Protein AF-A0A9Q4EVY6-F1 (afdb_monomer)

Mean predicted aligned error: 2.65 Å

Organism: NCBI:txid483913

Sequence (69 aa):
AAVGEKTARRLETHNVSVDVMPKDYIAEQLAEALKQHAEPAERITVIKGNLSRDVIKQELVPLGFEVKE

Structure (mmCIF, N/CA/C/O backbone):
data_AF-A0A9Q4EVY6-F1
#
_entry.id   AF-A0A9Q4EVY6-F1
#
loop_
_atom_site.group_PDB
_atom_site.id
_atom_site.type_symbol
_atom_site.label_atom_id
_atom_site.label_alt_id
_atom_site.label_comp_id
_atom_site.label_asym_id
_atom_site.label_entity_id
_atom_site.label_seq_id
_atom_site.pdbx_PDB_ins_code
_atom_site.Cartn_x
_atom_site.Cartn_y
_atom_site.Cartn_z
_atom_site.occupancy
_atom_site.B_iso_or_equiv
_atom_site.auth_seq_id
_atom_site.auth_comp_id
_atom_site.auth_asym_id
_atom_site.auth_atom_id
_atom_site.pdbx_PDB_model_num
ATOM 1 N N . ALA A 1 1 ? -1.241 0.058 -5.541 1.00 93.69 1 ALA A N 1
ATOM 2 C CA . ALA A 1 1 ? 0.092 0.353 -4.968 1.00 93.69 1 ALA A CA 1
ATOM 3 C C . ALA A 1 1 ? 1.046 -0.818 -5.202 1.00 93.69 1 ALA A C 1
ATOM 5 O O . ALA A 1 1 ? 0.578 -1.948 -5.305 1.00 93.69 1 ALA A O 1
ATOM 6 N N . ALA A 1 2 ? 2.355 -0.577 -5.280 1.00 96.88 2 ALA A N 1
ATOM 7 C CA . ALA A 1 2 ? 3.368 -1.626 -5.420 1.00 96.88 2 ALA A CA 1
ATOM 8 C C . ALA A 1 2 ? 4.610 -1.297 -4.588 1.00 96.88 2 ALA A C 1
ATOM 10 O O . ALA A 1 2 ? 4.949 -0.131 -4.420 1.00 96.88 2 ALA A O 1
ATOM 11 N N . VAL A 1 3 ? 5.313 -2.322 -4.096 1.00 95.69 3 VAL A N 1
ATOM 12 C CA . VAL A 1 3 ? 6.525 -2.106 -3.290 1.00 95.69 3 VAL A CA 1
ATOM 13 C C . VAL A 1 3 ? 7.684 -1.553 -4.122 1.00 95.69 3 VAL A C 1
ATOM 15 O O . VAL A 1 3 ? 8.480 -0.800 -3.593 1.00 95.69 3 VAL A O 1
ATOM 18 N N . GLY A 1 4 ? 7.783 -1.879 -5.413 1.00 96.12 4 GLY A N 1
ATOM 19 C CA . GLY A 1 4 ? 8.861 -1.376 -6.264 1.00 96.12 4 GLY A CA 1
ATOM 20 C C . GLY A 1 4 ? 8.648 -1.620 -7.753 1.00 96.12 4 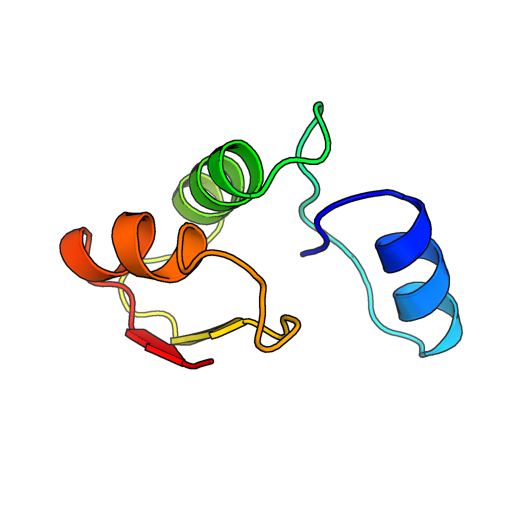GLY A C 1
ATOM 21 O O . GLY A 1 4 ? 7.706 -2.308 -8.159 1.00 96.12 4 GLY A O 1
ATOM 22 N N . GLU A 1 5 ? 9.563 -1.084 -8.565 1.00 96.62 5 GLU A N 1
ATOM 23 C CA . GLU A 1 5 ? 9.407 -0.976 -10.025 1.00 96.62 5 GLU A CA 1
ATOM 24 C C . GLU A 1 5 ? 9.135 -2.310 -10.723 1.00 96.62 5 GLU A C 1
ATOM 26 O O . GLU A 1 5 ? 8.340 -2.376 -11.657 1.00 96.62 5 GLU A O 1
ATOM 31 N N . LYS A 1 6 ? 9.780 -3.399 -10.285 1.00 96.12 6 LYS A N 1
ATOM 32 C CA . LYS A 1 6 ? 9.587 -4.724 -10.898 1.00 96.12 6 LYS A CA 1
ATOM 33 C C . LYS A 1 6 ? 8.149 -5.214 -10.733 1.00 96.12 6 LYS A C 1
ATOM 35 O O . LYS A 1 6 ? 7.573 -5.749 -11.678 1.00 96.12 6 LYS A O 1
ATOM 40 N N . THR A 1 7 ? 7.575 -5.011 -9.549 1.00 96.25 7 THR A N 1
ATOM 41 C CA . THR A 1 7 ? 6.177 -5.346 -9.269 1.00 96.25 7 THR A CA 1
ATOM 42 C C . THR A 1 7 ? 5.248 -4.432 -10.057 1.00 96.25 7 THR A C 1
ATOM 44 O O . THR A 1 7 ? 4.310 -4.931 -10.670 1.00 96.25 7 THR A O 1
ATOM 47 N N . ALA A 1 8 ? 5.541 -3.128 -10.114 1.00 97.06 8 ALA A N 1
ATOM 48 C CA . ALA A 1 8 ? 4.740 -2.166 -10.870 1.00 97.06 8 ALA A CA 1
ATOM 49 C C . ALA A 1 8 ? 4.679 -2.504 -12.366 1.00 97.06 8 ALA A C 1
ATOM 51 O O . ALA A 1 8 ? 3.592 -2.695 -12.903 1.00 97.06 8 ALA A O 1
ATOM 52 N N . ARG A 1 9 ? 5.832 -2.739 -13.004 1.00 97.44 9 ARG A N 1
ATOM 53 C CA . ARG A 1 9 ? 5.894 -3.171 -14.410 1.00 97.44 9 ARG A CA 1
ATOM 54 C C . ARG A 1 9 ? 5.115 -4.460 -14.648 1.00 97.44 9 ARG A C 1
ATOM 56 O O . ARG A 1 9 ? 4.468 -4.607 -15.676 1.00 97.44 9 ARG A O 1
ATOM 63 N N . ARG A 1 10 ? 5.156 -5.415 -13.709 1.00 97.38 10 ARG A N 1
ATOM 64 C CA . ARG A 1 10 ? 4.386 -6.660 -13.842 1.00 97.38 10 ARG A CA 1
ATOM 65 C C . ARG A 1 10 ? 2.881 -6.397 -13.761 1.00 97.38 10 ARG A C 1
ATOM 67 O O . ARG A 1 10 ? 2.147 -6.954 -14.569 1.00 97.38 10 ARG A O 1
ATOM 74 N N . LEU A 1 11 ? 2.430 -5.555 -12.834 1.00 97.38 11 LEU A N 1
ATOM 75 C CA . LEU A 1 11 ? 1.025 -5.150 -12.723 1.00 97.38 11 LEU A CA 1
ATOM 76 C C . LEU A 1 11 ? 0.526 -4.446 -13.995 1.00 97.38 11 LEU A C 1
ATOM 78 O O . LEU A 1 11 ? -0.552 -4.780 -14.484 1.00 97.38 11 LEU A O 1
ATOM 82 N N . GLU A 1 12 ? 1.344 -3.584 -14.601 1.00 96.50 12 GLU A N 1
ATOM 83 C CA . GLU A 1 12 ? 1.022 -2.917 -15.870 1.00 96.50 12 GLU A CA 1
ATOM 84 C C . GLU A 1 12 ? 0.788 -3.917 -17.013 1.00 96.50 12 GLU A C 1
ATOM 86 O O . GLU A 1 12 ? -0.158 -3.755 -17.783 1.00 96.50 12 GLU A O 1
ATOM 91 N N . THR A 1 13 ? 1.568 -5.009 -17.088 1.00 97.56 13 THR A N 1
ATOM 92 C CA . THR A 1 13 ? 1.320 -6.081 -18.082 1.00 97.56 13 THR A CA 1
ATOM 93 C C . THR A 1 13 ? -0.024 -6.793 -17.902 1.00 97.56 13 THR A C 1
ATOM 95 O O . THR A 1 13 ? -0.488 -7.465 -18.818 1.00 97.56 13 THR A O 1
ATOM 98 N N . HIS A 1 14 ? -0.652 -6.635 -16.736 1.00 97.06 14 HIS A N 1
ATOM 99 C CA . HIS A 1 14 ? -1.984 -7.139 -16.410 1.00 97.06 14 HIS A CA 1
ATOM 100 C C . HIS A 1 14 ? -3.049 -6.027 -16.388 1.00 97.06 14 HIS A C 1
ATOM 102 O O . HIS A 1 14 ? -4.120 -6.226 -15.821 1.00 97.06 14 HIS A O 1
ATOM 108 N N . ASN A 1 15 ? -2.767 -4.863 -16.989 1.00 97.38 15 ASN A N 1
ATOM 109 C CA . ASN A 1 15 ? -3.659 -3.700 -17.038 1.00 97.38 15 ASN A CA 1
ATOM 110 C C . ASN A 1 15 ? -4.049 -3.143 -15.655 1.00 97.38 15 ASN A C 1
ATOM 112 O O . ASN A 1 15 ? -5.105 -2.530 -15.510 1.00 97.38 15 ASN A O 1
ATOM 116 N N . VAL A 1 16 ? -3.194 -3.329 -14.645 1.00 96.88 16 VAL A N 1
ATOM 117 C CA . VAL A 1 16 ? -3.374 -2.763 -13.302 1.00 96.88 16 VAL A CA 1
ATOM 118 C C . VAL A 1 16 ? -2.445 -1.562 -13.136 1.00 96.88 16 VAL A C 1
ATOM 120 O O . VAL A 1 16 ? -1.225 -1.708 -13.220 1.00 96.88 16 VAL A O 1
ATOM 123 N N . SER A 1 17 ? -3.014 -0.379 -12.890 1.00 96.19 17 SER A N 1
ATOM 124 C CA . SER A 1 17 ? -2.249 0.840 -12.616 1.00 96.19 17 SER A CA 1
ATOM 125 C C . SER A 1 17 ? -1.659 0.835 -11.205 1.00 96.19 17 SER A C 1
ATOM 127 O O . SER A 1 17 ? -2.200 0.241 -10.268 1.00 96.19 17 SER A O 1
ATOM 129 N N . VAL A 1 18 ? -0.520 1.509 -11.047 1.00 96.00 18 VAL A N 1
ATOM 130 C CA . VAL A 1 18 ? 0.132 1.700 -9.750 1.00 96.00 18 VAL A CA 1
ATOM 131 C C . VAL A 1 18 ? 0.230 3.184 -9.451 1.00 96.00 18 VAL A C 1
ATOM 133 O O . VAL A 1 18 ? 1.088 3.871 -9.989 1.00 96.00 18 VAL A O 1
ATOM 136 N N . ASP A 1 19 ? -0.618 3.648 -8.538 1.00 94.44 19 ASP A N 1
ATOM 137 C CA . ASP A 1 19 ? -0.662 5.067 -8.157 1.00 94.44 19 ASP A CA 1
ATOM 138 C C . ASP A 1 19 ? 0.307 5.409 -7.015 1.00 94.44 19 ASP A C 1
ATOM 140 O O . ASP A 1 19 ? 0.712 6.553 -6.843 1.00 94.44 19 ASP A O 1
ATOM 144 N N . VAL A 1 20 ? 0.703 4.401 -6.231 1.00 94.88 20 VAL A N 1
ATOM 145 C CA . VAL A 1 20 ? 1.525 4.563 -5.025 1.00 94.88 20 VAL A CA 1
ATOM 146 C C . VAL A 1 20 ? 2.686 3.573 -5.045 1.00 94.88 20 VAL A C 1
ATOM 148 O O . VAL A 1 20 ? 2.471 2.360 -5.163 1.00 94.88 20 VAL A O 1
ATOM 151 N N . MET A 1 21 ? 3.906 4.089 -4.894 1.00 95.38 21 MET A N 1
ATOM 152 C CA . MET A 1 21 ? 5.143 3.318 -4.748 1.00 95.38 21 MET A CA 1
ATOM 153 C C . MET A 1 21 ? 6.111 4.064 -3.808 1.00 95.38 21 MET A C 1
ATOM 155 O O . MET A 1 21 ? 6.290 5.272 -3.975 1.00 95.38 21 MET A O 1
ATOM 159 N N . PRO A 1 22 ? 6.731 3.390 -2.820 1.00 95.00 22 PRO A N 1
ATO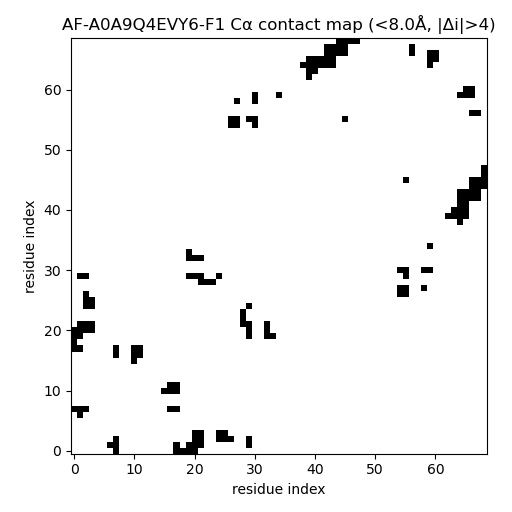M 160 C CA . PRO A 1 22 ? 7.708 4.015 -1.931 1.00 95.00 22 PRO A CA 1
ATOM 161 C C . PRO A 1 22 ? 9.037 4.276 -2.650 1.00 95.00 22 PRO A C 1
ATOM 163 O O . PRO A 1 22 ? 9.351 3.628 -3.648 1.00 95.00 22 PRO A O 1
ATOM 166 N N . LYS A 1 23 ? 9.853 5.185 -2.104 1.00 91.50 23 LYS A N 1
ATOM 167 C CA . LYS A 1 23 ? 11.166 5.537 -2.672 1.00 91.50 23 LYS A CA 1
ATOM 168 C C . LYS A 1 23 ? 12.204 4.436 -2.471 1.00 91.50 23 LYS A C 1
ATOM 170 O O . LYS A 1 23 ? 12.919 4.102 -3.408 1.00 91.50 23 LYS A O 1
ATOM 175 N N . ASP A 1 24 ? 12.249 3.856 -1.273 1.00 94.25 24 ASP A N 1
ATOM 176 C CA . ASP A 1 24 ? 13.290 2.887 -0.902 1.00 94.25 24 ASP A CA 1
ATOM 177 C C . ASP A 1 24 ? 12.867 1.430 -1.127 1.00 94.25 24 ASP A C 1
ATOM 179 O O . ASP A 1 24 ? 13.569 0.497 -0.744 1.00 94.25 24 ASP A O 1
ATOM 183 N N . TYR A 1 25 ? 11.713 1.216 -1.758 1.00 94.50 25 TYR A N 1
ATOM 184 C CA . TYR A 1 25 ? 11.194 -0.106 -2.100 1.00 94.50 25 TYR A CA 1
ATOM 185 C C . TYR A 1 25 ? 11.040 -1.081 -0.918 1.00 94.50 25 TYR A C 1
ATOM 187 O O . TYR A 1 25 ? 11.210 -2.293 -1.069 1.00 94.50 25 TYR A O 1
ATOM 195 N N . ILE A 1 26 ? 10.681 -0.555 0.258 1.00 94.81 26 ILE A N 1
ATOM 196 C CA . ILE A 1 26 ? 10.430 -1.327 1.486 1.00 94.81 26 ILE A CA 1
ATOM 197 C C . ILE A 1 26 ? 8.976 -1.209 1.959 1.00 94.81 26 ILE A C 1
ATOM 199 O O . ILE A 1 26 ? 8.267 -0.258 1.624 1.00 94.81 26 ILE A O 1
ATOM 203 N N . ALA A 1 27 ? 8.529 -2.189 2.749 1.00 94.38 27 ALA A N 1
ATOM 204 C CA . ALA A 1 27 ? 7.142 -2.289 3.203 1.00 94.38 27 ALA A CA 1
ATOM 205 C C . ALA A 1 27 ? 6.756 -1.157 4.166 1.00 94.38 27 ALA A C 1
ATOM 207 O O . ALA A 1 27 ? 5.661 -0.622 4.058 1.00 94.38 27 ALA A O 1
ATOM 208 N N . GLU A 1 28 ? 7.671 -0.759 5.046 1.00 95.81 28 GLU A N 1
ATOM 209 C CA . GLU A 1 28 ? 7.495 0.311 6.030 1.00 95.81 28 GLU A CA 1
ATOM 210 C C . GLU A 1 28 ? 7.149 1.638 5.323 1.00 95.81 28 GLU A C 1
ATOM 212 O O . GLU A 1 28 ? 6.159 2.297 5.625 1.00 95.81 28 GLU A O 1
ATOM 217 N N . GLN A 1 29 ? 7.890 1.993 4.268 1.00 96.56 29 GLN A N 1
ATOM 218 C CA . GLN A 1 29 ? 7.576 3.191 3.484 1.00 96.56 29 GLN A CA 1
ATOM 219 C C . GLN A 1 29 ? 6.321 3.047 2.626 1.00 96.56 29 GLN A C 1
ATOM 221 O O . GLN A 1 29 ? 5.653 4.043 2.357 1.00 96.56 29 GLN A O 1
ATOM 226 N N . LEU A 1 30 ? 5.998 1.835 2.167 1.00 95.94 30 LEU A N 1
ATOM 227 C CA . LEU A 1 30 ? 4.738 1.610 1.467 1.00 95.94 30 LEU A CA 1
ATOM 228 C C . LEU A 1 30 ? 3.552 1.833 2.415 1.00 95.94 30 LEU A C 1
ATOM 230 O O . LEU A 1 30 ? 2.572 2.440 1.998 1.00 95.94 30 LEU A O 1
ATOM 234 N N . ALA A 1 31 ? 3.647 1.400 3.676 1.00 95.25 31 ALA A N 1
ATOM 235 C CA . ALA A 1 31 ? 2.635 1.683 4.689 1.00 95.25 31 ALA A CA 1
ATOM 236 C C . ALA A 1 31 ? 2.482 3.192 4.914 1.00 95.25 31 ALA A C 1
ATOM 238 O O . ALA A 1 31 ? 1.360 3.687 4.871 1.00 95.25 31 ALA A O 1
ATOM 239 N N . GLU A 1 32 ? 3.581 3.937 5.061 1.00 95.25 32 GLU A N 1
ATOM 240 C CA . GLU A 1 32 ? 3.532 5.405 5.161 1.00 95.25 32 GLU A CA 1
ATOM 241 C C . GLU A 1 32 ? 2.877 6.063 3.942 1.00 95.25 32 GLU A C 1
ATOM 243 O O . GLU A 1 32 ? 2.025 6.940 4.081 1.00 95.25 32 GLU A O 1
ATOM 248 N N . ALA A 1 33 ? 3.212 5.609 2.734 1.00 93.88 33 ALA A N 1
ATOM 249 C CA . ALA A 1 33 ? 2.598 6.132 1.522 1.00 93.88 33 ALA A CA 1
ATOM 250 C C . ALA A 1 33 ? 1.089 5.828 1.469 1.00 93.88 33 ALA A C 1
ATOM 252 O O . ALA A 1 33 ? 0.310 6.688 1.063 1.00 93.88 33 ALA A O 1
ATOM 253 N N . LEU A 1 34 ? 0.661 4.645 1.921 1.00 93.69 34 LEU A N 1
ATOM 254 C CA . LEU A 1 34 ? -0.756 4.280 2.011 1.00 93.69 34 LEU A CA 1
ATOM 255 C C . LEU A 1 34 ? -1.510 5.139 3.034 1.00 93.69 34 LEU A C 1
ATOM 257 O O . LEU A 1 34 ? -2.604 5.593 2.720 1.00 93.69 34 LEU A O 1
ATOM 261 N N . LYS A 1 35 ? -0.914 5.443 4.197 1.00 92.19 35 LYS A N 1
ATOM 262 C CA . LYS A 1 35 ? -1.514 6.342 5.209 1.00 92.19 35 LYS A CA 1
ATOM 263 C C . LYS A 1 35 ? -1.833 7.732 4.651 1.00 92.19 35 LYS A C 1
ATOM 265 O O . LYS A 1 35 ? -2.738 8.391 5.143 1.00 92.19 35 LYS A O 1
ATOM 270 N N . GLN A 1 36 ? -1.077 8.185 3.650 1.00 91.44 36 GLN A N 1
ATOM 271 C CA . GLN A 1 36 ? -1.273 9.488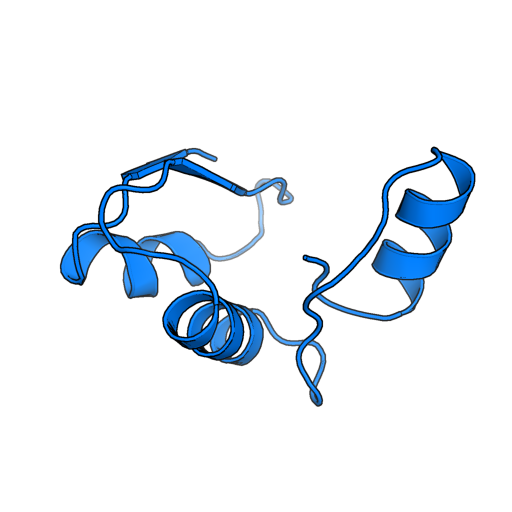 3.007 1.00 91.44 36 GLN A CA 1
ATOM 272 C C . GLN A 1 36 ? -2.294 9.465 1.861 1.00 91.44 36 GLN A C 1
ATOM 274 O O . GLN A 1 36 ? -2.727 10.531 1.435 1.00 91.44 36 GLN A O 1
ATOM 279 N N . HIS A 1 37 ? -2.638 8.284 1.337 1.00 87.38 37 HIS A N 1
ATOM 280 C CA . HIS A 1 37 ? -3.462 8.141 0.130 1.00 87.38 37 HIS A CA 1
ATOM 281 C C . HIS A 1 37 ? -4.809 7.450 0.366 1.00 87.38 37 HIS A C 1
ATOM 283 O O . HIS A 1 37 ? -5.687 7.584 -0.479 1.00 87.38 37 HIS A O 1
ATOM 289 N N . ALA A 1 38 ? -4.961 6.701 1.459 1.00 86.69 38 ALA A N 1
ATOM 290 C CA . ALA A 1 38 ? -6.167 5.944 1.778 1.00 86.69 38 ALA A CA 1
ATOM 291 C C . ALA A 1 38 ? -6.856 6.505 3.027 1.00 86.69 38 ALA A C 1
ATOM 293 O O . ALA A 1 38 ? -6.200 6.945 3.973 1.00 86.69 38 ALA A O 1
ATOM 294 N N . GLU A 1 39 ? -8.183 6.424 3.054 1.00 87.38 39 GLU A N 1
ATOM 295 C CA . GLU A 1 39 ? -8.985 6.790 4.222 1.00 87.38 39 GLU A CA 1
ATOM 296 C C . GLU A 1 39 ? -9.103 5.605 5.198 1.00 87.38 39 GLU A C 1
ATOM 298 O O . GLU A 1 39 ? -9.231 4.462 4.753 1.00 87.38 39 GLU A O 1
ATOM 303 N N . PRO A 1 40 ? -9.144 5.822 6.528 1.00 79.56 40 PRO A N 1
ATOM 304 C CA . PRO A 1 40 ? -9.215 4.732 7.508 1.00 79.56 40 PRO A CA 1
ATOM 305 C C . PRO A 1 40 ? -10.399 3.769 7.335 1.00 79.56 40 PRO A C 1
ATOM 307 O O . PRO A 1 40 ? -10.320 2.623 7.754 1.00 79.56 40 PRO A O 1
ATOM 310 N N . ALA A 1 41 ? -11.503 4.197 6.717 1.00 81.25 41 ALA A N 1
ATOM 311 C CA . ALA A 1 41 ? -12.654 3.329 6.454 1.00 81.25 41 ALA A CA 1
ATOM 312 C C . ALA A 1 41 ? -12.468 2.405 5.231 1.00 81.25 41 ALA A C 1
ATOM 314 O O . ALA A 1 41 ? -13.333 1.571 4.949 1.00 81.25 41 ALA A O 1
ATOM 315 N N . GLU A 1 42 ? -11.378 2.559 4.477 1.00 83.56 42 GLU A N 1
ATOM 316 C CA . GLU A 1 42 ? -11.118 1.767 3.283 1.00 83.56 42 GLU A CA 1
ATOM 317 C C . GLU A 1 42 ? -10.590 0.370 3.608 1.00 83.56 42 GLU A C 1
ATOM 319 O O . GLU A 1 42 ? -9.838 0.134 4.559 1.00 83.56 42 GLU A O 1
ATOM 324 N N . ARG A 1 43 ? -10.979 -0.579 2.752 1.00 91.69 43 ARG A N 1
ATOM 325 C CA . ARG A 1 43 ? -10.511 -1.962 2.808 1.00 91.69 43 ARG A CA 1
ATOM 326 C C . ARG A 1 43 ? -9.260 -2.125 1.969 1.00 91.69 43 ARG A C 1
ATOM 328 O O . ARG A 1 43 ? -9.284 -1.905 0.759 1.00 91.69 43 ARG A O 1
ATOM 335 N N . ILE A 1 44 ? -8.196 -2.608 2.592 1.00 94.12 44 ILE A N 1
ATOM 336 C CA . ILE A 1 44 ? -6.901 -2.827 1.956 1.00 94.12 44 ILE A CA 1
ATOM 337 C C . ILE A 1 44 ? -6.634 -4.329 1.879 1.00 94.12 44 ILE A C 1
ATOM 339 O O . ILE A 1 44 ? -6.659 -5.030 2.885 1.00 94.12 44 ILE A O 1
ATOM 343 N N . THR A 1 45 ? -6.358 -4.836 0.674 1.00 95.62 45 THR A N 1
ATOM 344 C CA . THR A 1 45 ? -5.892 -6.218 0.469 1.00 95.62 45 THR A CA 1
ATOM 345 C C . THR A 1 45 ? -4.408 -6.218 0.127 1.00 95.62 45 THR A C 1
ATOM 347 O O . THR A 1 45 ? -3.988 -5.557 -0.823 1.00 95.62 45 THR A O 1
ATOM 350 N N . VAL A 1 46 ? -3.614 -6.970 0.884 1.00 94.94 46 VAL A N 1
ATOM 351 C CA . VAL A 1 46 ? -2.158 -7.040 0.751 1.00 94.94 46 VAL A CA 1
ATOM 352 C C . VAL A 1 46 ? -1.761 -8.406 0.213 1.00 94.94 46 VAL A C 1
ATOM 354 O O . VAL A 1 46 ? -1.822 -9.408 0.911 1.00 94.94 46 VAL A O 1
ATOM 357 N N . ILE A 1 47 ? -1.285 -8.437 -1.031 1.00 94.12 47 ILE A N 1
ATOM 358 C CA . ILE A 1 47 ? -0.761 -9.659 -1.646 1.00 94.12 47 ILE A CA 1
ATOM 359 C C . ILE A 1 47 ? 0.735 -9.756 -1.334 1.00 94.12 47 ILE A C 1
ATOM 361 O O . ILE A 1 47 ? 1.533 -8.970 -1.849 1.00 94.12 47 ILE A O 1
ATOM 365 N N . LYS A 1 48 ? 1.125 -10.726 -0.499 1.00 93.06 48 LYS A N 1
ATOM 366 C CA . LYS A 1 48 ? 2.526 -10.976 -0.118 1.00 93.06 48 LYS A CA 1
ATOM 367 C C . LYS A 1 48 ? 2.857 -12.468 -0.052 1.00 93.06 48 LYS A C 1
ATOM 369 O O . LYS A 1 48 ? 1.972 -13.317 -0.034 1.00 93.06 48 LYS A O 1
ATOM 374 N N . GLY A 1 49 ? 4.151 -12.792 -0.022 1.00 92.75 49 GLY A N 1
ATOM 375 C CA . GLY A 1 49 ? 4.607 -14.164 0.212 1.00 92.75 49 GLY A CA 1
ATOM 376 C C . GLY A 1 49 ? 4.385 -14.591 1.667 1.00 92.75 49 GLY A C 1
ATOM 377 O O . GLY A 1 49 ? 4.361 -13.754 2.567 1.00 92.75 49 GLY A O 1
ATOM 378 N N . ASN A 1 50 ? 4.278 -15.897 1.926 1.00 92.25 50 ASN A N 1
ATOM 379 C CA . ASN A 1 50 ? 4.043 -16.404 3.288 1.00 92.25 50 ASN A CA 1
ATOM 3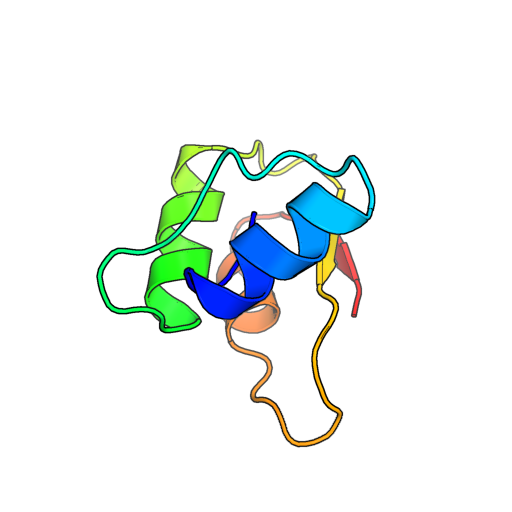80 C C . ASN A 1 50 ? 5.203 -16.118 4.268 1.00 92.25 50 ASN A C 1
ATOM 382 O O . ASN A 1 50 ? 4.968 -16.028 5.465 1.00 92.25 50 ASN A O 1
ATOM 386 N N . LEU A 1 51 ? 6.435 -15.945 3.771 1.00 93.38 51 LEU A N 1
ATOM 387 C CA . LEU A 1 51 ? 7.616 -15.589 4.572 1.00 93.38 51 LEU A CA 1
ATOM 388 C C . LEU A 1 51 ? 7.761 -14.072 4.773 1.00 93.38 51 LEU A C 1
ATOM 390 O O . LEU A 1 51 ? 8.683 -13.619 5.451 1.00 93.38 51 LEU A O 1
ATOM 394 N N . SER A 1 52 ? 6.907 -13.265 4.140 1.00 92.19 52 SER A N 1
ATOM 395 C CA . SER A 1 52 ? 6.970 -11.811 4.241 1.00 92.19 52 SER A CA 1
ATOM 396 C C . SER A 1 52 ? 6.407 -11.339 5.579 1.00 92.19 52 SER A C 1
ATOM 398 O O . SER A 1 52 ? 5.330 -11.764 5.989 1.00 92.19 52 SER A O 1
ATOM 400 N N . ARG A 1 53 ? 7.119 -10.406 6.217 1.00 93.56 53 ARG A N 1
ATOM 401 C CA . ARG A 1 53 ? 6.697 -9.727 7.452 1.00 93.56 53 ARG A CA 1
ATOM 402 C C . ARG A 1 53 ? 5.335 -9.034 7.274 1.00 93.56 53 ARG A C 1
ATOM 404 O O . ARG A 1 53 ? 5.049 -8.521 6.193 1.00 93.56 53 ARG A O 1
ATOM 411 N N . ASP A 1 54 ? 4.556 -8.937 8.350 1.00 94.69 54 ASP A N 1
ATOM 412 C CA . ASP A 1 54 ? 3.203 -8.340 8.371 1.00 94.69 54 ASP A CA 1
ATOM 413 C C . ASP A 1 54 ? 3.216 -6.809 8.560 1.00 94.69 54 ASP A C 1
ATOM 415 O O . ASP A 1 54 ? 2.321 -6.239 9.181 1.00 94.69 54 ASP A O 1
ATOM 419 N N . VAL A 1 55 ? 4.244 -6.123 8.047 1.00 96.06 55 VAL A N 1
ATOM 420 C CA . VAL A 1 55 ? 4.498 -4.690 8.308 1.00 96.06 55 VAL A CA 1
ATOM 421 C C . VAL A 1 55 ? 3.283 -3.820 7.970 1.00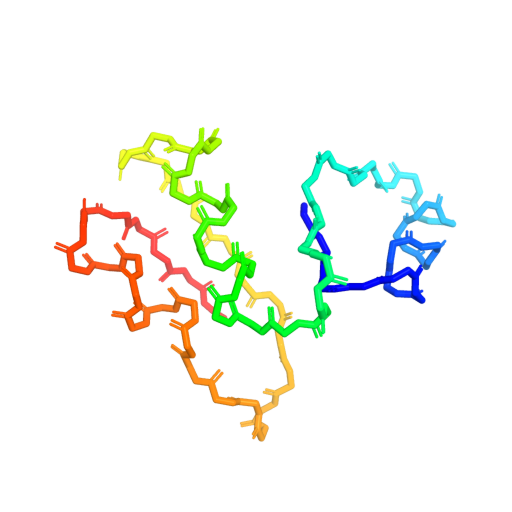 96.06 55 VAL A C 1
ATOM 423 O O . VAL A 1 55 ? 2.833 -3.038 8.799 1.00 96.06 55 VAL A O 1
ATOM 426 N N . ILE A 1 56 ? 2.696 -4.008 6.782 1.00 95.44 56 ILE A N 1
ATOM 427 C CA . ILE A 1 56 ? 1.552 -3.206 6.316 1.00 95.44 56 ILE A CA 1
ATOM 428 C C . ILE A 1 56 ? 0.362 -3.326 7.275 1.00 95.44 56 ILE A C 1
ATOM 430 O O . ILE A 1 56 ? -0.238 -2.327 7.664 1.00 95.44 56 ILE A O 1
ATOM 434 N N . LYS A 1 57 ? 0.040 -4.553 7.692 1.00 95.19 57 LYS A N 1
ATOM 435 C CA . LYS A 1 57 ? -1.054 -4.823 8.623 1.00 95.19 57 LYS A CA 1
ATOM 436 C C . LYS A 1 57 ? -0.769 -4.249 10.008 1.00 95.19 57 LYS A C 1
ATOM 438 O O . LYS A 1 57 ? -1.650 -3.625 10.594 1.00 95.19 57 LYS A O 1
ATOM 443 N N . GLN A 1 58 ? 0.450 -4.439 10.517 1.00 96.50 58 GLN A N 1
ATOM 444 C CA . GLN A 1 58 ? 0.865 -3.936 11.828 1.00 96.50 58 GLN A CA 1
ATOM 445 C C . GLN A 1 58 ? 0.821 -2.409 11.912 1.00 96.50 58 GLN A C 1
ATOM 447 O O . GLN A 1 58 ? 0.512 -1.876 12.973 1.00 96.50 58 GLN A O 1
ATOM 452 N N . GLU A 1 59 ? 1.094 -1.710 10.812 1.00 95.62 59 GLU A N 1
ATOM 453 C CA . GLU A 1 59 ? 1.099 -0.250 10.789 1.00 95.62 59 GLU A CA 1
ATOM 454 C C . GLU A 1 59 ? -0.269 0.384 10.514 1.00 95.62 59 GLU A C 1
ATOM 456 O O . GLU A 1 59 ? -0.551 1.458 11.043 1.00 95.62 59 GLU A O 1
ATOM 461 N N . LEU A 1 60 ? -1.116 -0.242 9.692 1.00 94.75 60 LEU A N 1
ATOM 462 C CA . LEU A 1 60 ? -2.390 0.350 9.266 1.00 94.75 60 LEU A CA 1
ATOM 463 C C . LEU A 1 60 ? -3.565 -0.025 10.176 1.00 94.75 60 LEU A C 1
ATOM 465 O O . LEU A 1 60 ? -4.393 0.829 10.479 1.00 94.75 60 LEU A O 1
ATOM 469 N N . VAL A 1 61 ? -3.647 -1.264 10.672 1.00 95.00 61 VAL A N 1
ATOM 470 C CA . VAL A 1 61 ? -4.781 -1.695 11.516 1.00 95.00 61 VAL A CA 1
ATOM 471 C C . VAL A 1 61 ? -4.955 -0.829 12.778 1.00 95.00 61 VAL A C 1
ATOM 473 O O . VAL A 1 61 ? -6.091 -0.454 13.072 1.00 95.00 61 VAL A O 1
ATOM 476 N N . PRO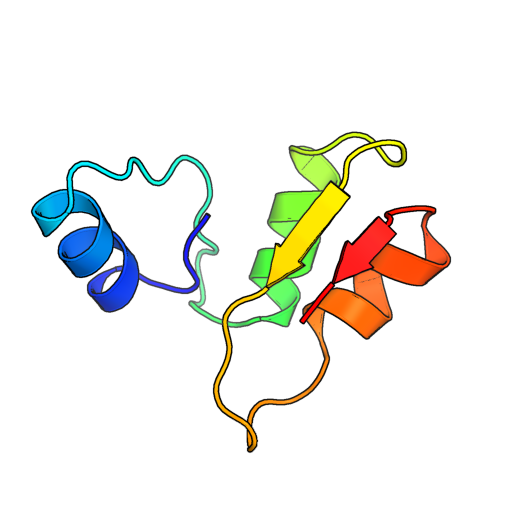 A 1 62 ? -3.890 -0.428 13.508 1.00 94.38 62 PRO A N 1
ATOM 477 C CA . PRO A 1 62 ? -4.032 0.462 14.666 1.00 94.38 62 PRO A CA 1
ATOM 478 C C . PRO A 1 62 ? -4.602 1.848 14.335 1.00 94.38 62 PRO A C 1
ATOM 480 O O . PRO A 1 62 ? -5.080 2.538 15.231 1.00 94.38 62 PRO A O 1
ATOM 483 N N . LEU A 1 63 ? -4.547 2.257 13.065 1.00 93.00 63 LEU A N 1
ATOM 484 C CA . LEU A 1 63 ? -5.058 3.538 12.577 1.00 93.00 63 LEU A CA 1
ATOM 485 C C . LEU A 1 63 ? -6.511 3.443 12.076 1.00 93.00 63 LEU A C 1
ATOM 487 O O . LEU A 1 63 ? -7.065 4.446 11.637 1.00 93.00 63 LEU A O 1
ATOM 491 N N . GLY A 1 64 ? -7.136 2.262 12.161 1.00 92.75 64 GLY A N 1
ATOM 492 C CA . GLY A 1 64 ? -8.545 2.037 11.820 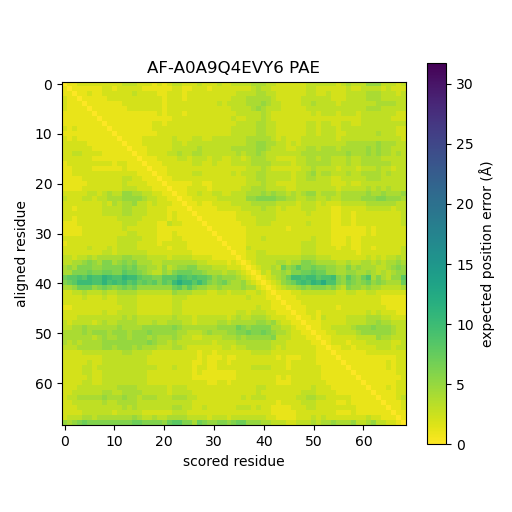1.00 92.75 64 GLY A CA 1
ATOM 493 C C . GLY A 1 64 ? -8.793 1.373 10.465 1.00 92.75 64 GLY A C 1
ATOM 494 O O . GLY A 1 64 ? -9.937 1.027 10.188 1.00 92.75 64 GLY A O 1
ATOM 495 N N . PHE A 1 65 ? -7.749 1.137 9.666 1.00 94.38 65 PHE A N 1
ATOM 496 C CA . PHE A 1 65 ? -7.866 0.492 8.355 1.00 94.38 65 PHE A CA 1
ATOM 497 C C . PHE A 1 65 ? -8.252 -0.988 8.465 1.00 94.38 65 PHE A C 1
ATOM 499 O O . PHE A 1 65 ? -7.699 -1.738 9.278 1.00 94.38 65 PHE A O 1
ATOM 506 N N . GLU A 1 66 ? -9.134 -1.448 7.575 1.00 94.00 66 GLU A N 1
ATOM 507 C CA . GLU A 1 66 ? -9.472 -2.868 7.447 1.00 94.00 66 GLU A CA 1
ATOM 508 C C . GLU A 1 66 ? -8.482 -3.547 6.485 1.00 94.00 66 GLU A C 1
ATOM 510 O O . GLU A 1 66 ? -8.601 -3.424 5.265 1.00 94.00 66 GLU A O 1
ATOM 515 N N . VAL A 1 67 ? -7.491 -4.268 7.024 1.00 94.94 67 VAL A N 1
ATOM 516 C CA . VAL A 1 67 ? -6.448 -4.936 6.224 1.00 94.94 67 VAL A CA 1
ATOM 517 C C . VAL A 1 67 ? -6.668 -6.449 6.151 1.00 94.94 67 VAL A C 1
ATOM 519 O O . VAL A 1 67 ? -6.742 -7.128 7.179 1.00 94.94 67 VAL A O 1
ATOM 522 N N . LYS A 1 68 ? -6.690 -6.986 4.928 1.00 94.94 68 LYS A N 1
ATOM 523 C CA . LYS A 1 68 ? -6.734 -8.420 4.616 1.00 94.94 68 LYS A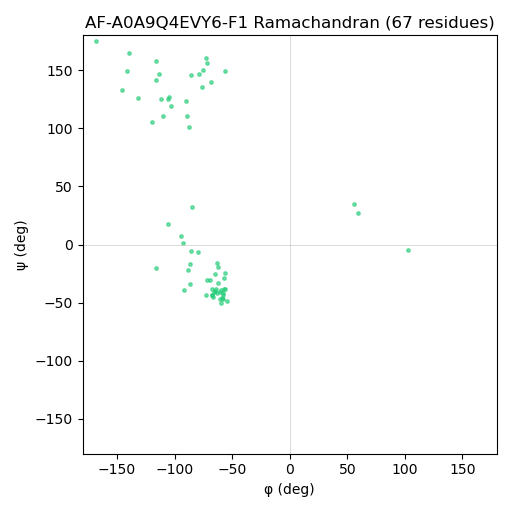 CA 1
ATOM 524 C C . LYS A 1 68 ? -5.460 -8.854 3.885 1.00 94.94 68 LYS A C 1
ATOM 526 O O . LYS A 1 68 ? -4.964 -8.120 3.037 1.00 94.94 68 LYS A O 1
ATOM 531 N N . GLU A 1 69 ? -4.961 -10.046 4.195 1.00 91.31 69 GLU A N 1
ATOM 532 C CA . GLU A 1 69 ? -3.775 -10.670 3.579 1.00 91.31 69 GLU A CA 1
ATOM 533 C C . GLU A 1 69 ? -4.151 -11.980 2.880 1.00 91.31 69 GLU A C 1
ATOM 535 O O . GLU A 1 69 ? -5.123 -12.629 3.342 1.00 91.31 69 GLU A O 1
#

Radius of gyration: 11.72 Å; Cα contacts (8 Å, |Δi|>4): 86; chains: 1; bounding box: 26×26×33 Å

Secondary structure (DSSP, 8-state):
--SSHHHHHHHHTTT-------SS--HHHHHHHHHHHS-TTSEEE----TTS--HHHHHHGGGT-EEE-

Solvent-accessible surface area (backbone atoms only — not comparable to full-atom values): 4181 Å² total; per-residue (Å²): 96,33,48,37,69,73,56,37,57,54,36,47,79,69,78,40,82,64,89,43,64,30,93,84,50,40,57,68,49,35,38,57,53,43,65,75,74,53,60,44,90,43,78,44,77,51,90,74,61,93,90,54,79,63,52,48,52,69,64,36,42,84,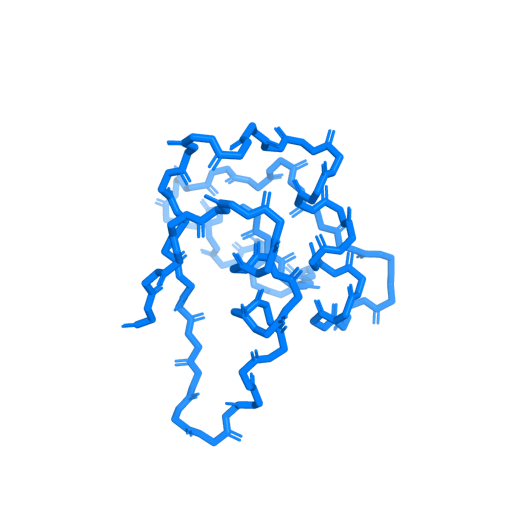67,58,28,48,69,45,115

InterPro domains:
  IPR003754 Tetrapyrrole biosynthesis, uroporphyrinogen III synthase [PF02602] (1-69)
  IPR036108 Tetrapyrrole biosynthesis, uroporphyrinogen III synthase superfamily [G3DSA:3.40.50.10090] (1-69)
  IPR036108 Tetrapyrrole biosynthesis, uroporphyrinogen III synthase superfamily [SSF69618] (1-69)

Foldseek 3Di:
DALDDVVQVVCVVVVHHDPDYAPVSDPLRSLVRCVVPDDLDDEAEDDDDPPDDPNNCVSNVVVNHHYHD

pLDDT: mean 93.97, std 3.49, range [79.56, 97.56]